Protein AF-A0A8X7MPB9-F1 (afdb_monomer)

Foldseek 3Di:
DDDPVVVVVVVVVVVVVVVPPDDDPDPPPVPDDDDPDPPPPVPCPDDPDPVLVVVLVVLVVQLVVLVVQLVVLVVVCVVLVDPDPVCLVVDDPVSNVVNVVSVVSNVVSVVSNVVSVVVNVVSVVVVVVVVVVVVVCVVVPVDD

Radius of gyration: 29.57 Å; Cα contacts (8 Å, |Δi|>4): 49; chains: 1; bounding box: 86×39×61 Å

Secondary structure (DSSP, 8-state):
---HHHHHHHHHHHHHHHTTS--------TTPPPPPPPPGGGG--PSP--HHHHHHHHHHHHHHHHHHHHHHHHHHHHHTT-S-GGGGGGS-HHHHHHHHHHHHHHHHHHHHHHHHHHHHHHHHHHHHHHHHHHHHHHHTT---

Solvent-accessible surface area (backbone atoms only — not comparable to full-atom values): 8630 Å² total; per-residue (Å²): 137,85,64,74,72,61,56,56,56,53,54,55,56,53,57,63,53,61,75,76,72,67,87,75,77,86,73,86,59,96,80,64,77,77,77,77,77,81,65,83,77,75,75,68,73,63,83,69,81,57,68,63,59,56,55,42,51,52,39,50,53,55,27,49,52,25,49,51,52,28,50,53,37,53,49,51,44,44,72,74,67,53,85,53,80,83,53,52,83,78,46,58,68,68,60,40,52,52,47,52,51,43,50,53,52,30,50,52,22,50,52,46,31,52,56,32,49,53,52,44,53,51,50,53,50,52,50,52,52,49,56,53,50,53,54,49,37,60,73,70,66,62,71,134

Mean predicted aligned error: 17.42 Å

Structure (mmCIF, N/CA/C/O backbone):
data_AF-A0A8X7MPB9-F1
#
_entry.id   AF-A0A8X7MPB9-F1
#
loop_
_atom_site.group_PDB
_atom_site.id
_atom_site.type_symbol
_atom_site.label_atom_id
_atom_site.label_alt_id
_atom_site.label_comp_id
_atom_site.label_asym_id
_atom_site.label_entity_id
_atom_site.label_seq_id
_atom_site.pdbx_PDB_ins_code
_atom_site.Cartn_x
_atom_site.Cartn_y
_atom_site.Cartn_z
_atom_site.occupancy
_atom_site.B_iso_or_equiv
_atom_site.auth_seq_id
_atom_site.auth_comp_id
_atom_site.auth_asym_id
_atom_site.auth_atom_id
_atom_site.pdbx_PDB_model_num
ATOM 1 N N . MET A 1 1 ? 37.382 -18.973 22.918 1.00 52.03 1 MET A N 1
ATOM 2 C CA . MET A 1 1 ? 37.771 -19.309 21.531 1.00 52.03 1 MET A CA 1
ATOM 3 C C . MET A 1 1 ? 38.094 -18.014 20.809 1.00 52.03 1 MET A C 1
ATOM 5 O O . MET A 1 1 ? 37.191 -17.233 20.545 1.00 52.03 1 MET A O 1
ATOM 9 N N . PHE A 1 2 ? 39.381 -17.738 20.601 1.00 54.75 2 PHE A N 1
ATOM 10 C CA . PHE A 1 2 ? 39.838 -16.589 19.821 1.00 54.75 2 PHE A CA 1
ATOM 11 C C . PHE A 1 2 ? 39.722 -16.942 18.338 1.00 54.75 2 PHE A C 1
ATOM 13 O O . PHE A 1 2 ? 40.155 -18.019 17.938 1.00 54.75 2 PHE A O 1
ATOM 20 N N . TYR A 1 3 ? 39.103 -16.066 17.546 1.00 51.75 3 TYR A N 1
ATOM 21 C CA . TYR A 1 3 ? 38.867 -16.261 16.116 1.00 51.75 3 TYR A CA 1
ATOM 22 C C . TYR A 1 3 ? 39.969 -15.550 15.311 1.00 51.75 3 TYR A C 1
ATOM 24 O O . TYR A 1 3 ? 39.811 -14.375 14.975 1.00 51.75 3 TYR A O 1
ATOM 32 N N . PRO A 1 4 ? 41.091 -16.219 14.973 1.00 57.94 4 PRO A N 1
ATOM 33 C CA . PRO A 1 4 ? 42.231 -15.578 14.307 1.00 57.94 4 PRO A CA 1
ATOM 34 C C . PRO A 1 4 ? 41.888 -15.043 12.908 1.00 57.94 4 PRO A C 1
ATOM 36 O O . PRO A 1 4 ? 42.532 -14.117 12.424 1.00 57.94 4 PRO A O 1
ATOM 39 N N . ARG A 1 5 ? 40.832 -15.575 12.275 1.00 55.94 5 ARG A N 1
ATOM 40 C CA . ARG A 1 5 ? 40.368 -15.136 10.951 1.00 55.94 5 ARG A CA 1
ATOM 41 C C . ARG A 1 5 ? 39.658 -13.780 10.965 1.00 55.94 5 ARG A C 1
ATOM 43 O O . ARG A 1 5 ? 39.671 -13.099 9.949 1.00 55.94 5 ARG A O 1
ATOM 50 N N . LEU A 1 6 ? 39.085 -13.374 12.102 1.00 55.03 6 LEU A N 1
ATOM 51 C CA . LEU A 1 6 ? 38.369 -12.099 12.227 1.00 55.03 6 LEU A CA 1
ATOM 52 C C . LEU A 1 6 ? 39.337 -10.915 12.393 1.00 55.03 6 LEU A C 1
ATOM 54 O O . LEU A 1 6 ? 39.070 -9.809 11.926 1.00 55.03 6 LEU A O 1
ATOM 58 N N . LEU A 1 7 ? 40.488 -11.166 13.028 1.00 56.00 7 LEU A N 1
ATOM 59 C CA . LEU A 1 7 ? 41.522 -10.156 13.238 1.00 56.00 7 LEU A CA 1
ATOM 60 C C . LEU A 1 7 ? 42.200 -9.770 11.916 1.00 56.00 7 LEU A C 1
ATOM 62 O O . LEU A 1 7 ? 42.393 -8.586 11.663 1.00 56.00 7 LEU A O 1
ATOM 66 N N . GLN A 1 8 ? 42.475 -10.750 11.044 1.00 58.16 8 GLN A N 1
ATOM 67 C CA . GLN A 1 8 ? 43.066 -10.502 9.724 1.00 58.16 8 GLN A CA 1
ATOM 68 C C . GLN A 1 8 ? 42.156 -9.650 8.832 1.00 58.16 8 GLN A C 1
ATOM 70 O O . GLN A 1 8 ? 42.630 -8.708 8.204 1.00 58.16 8 GLN A O 1
ATOM 75 N N . THR A 1 9 ? 40.846 -9.911 8.813 1.00 58.88 9 THR A N 1
ATOM 76 C CA . THR A 1 9 ? 39.905 -9.107 8.014 1.00 58.88 9 THR A CA 1
ATOM 77 C C . THR A 1 9 ? 39.797 -7.663 8.503 1.00 58.88 9 THR A C 1
ATOM 79 O O . THR A 1 9 ? 39.629 -6.754 7.692 1.00 58.88 9 THR A O 1
ATOM 82 N N . LEU A 1 10 ? 39.947 -7.432 9.812 1.00 56.22 10 LEU A N 1
ATOM 83 C CA . LEU A 1 10 ? 39.896 -6.087 10.385 1.00 56.22 10 LEU A CA 1
ATOM 84 C C . LEU A 1 10 ? 41.118 -5.249 9.976 1.00 56.22 10 LEU A C 1
ATOM 86 O O . LEU A 1 10 ? 40.982 -4.066 9.676 1.00 56.22 10 LEU A O 1
ATOM 90 N N . THR A 1 11 ? 42.309 -5.858 9.913 1.00 58.78 11 THR A N 1
ATOM 91 C CA . THR A 1 11 ? 43.542 -5.148 9.532 1.00 58.78 11 THR A CA 1
ATOM 92 C C . THR A 1 11 ? 43.508 -4.694 8.071 1.00 58.78 11 THR A C 1
ATOM 94 O O . THR A 1 11 ? 43.925 -3.576 7.769 1.00 58.78 11 THR A O 1
ATOM 97 N N . PHE A 1 12 ? 42.950 -5.512 7.170 1.00 57.47 12 PHE A N 1
ATOM 98 C CA . PHE A 1 12 ? 42.791 -5.139 5.759 1.00 57.47 12 PHE A CA 1
ATOM 99 C C . PHE A 1 12 ? 41.785 -3.998 5.552 1.00 57.47 12 PHE A C 1
ATOM 101 O O . PHE A 1 12 ? 42.033 -3.124 4.724 1.00 57.47 12 PHE A O 1
ATOM 108 N N . LEU A 1 13 ? 40.701 -3.948 6.336 1.00 56.88 13 LEU A N 1
ATOM 109 C CA . LEU A 1 13 ? 39.716 -2.860 6.261 1.00 56.88 13 LEU A CA 1
ATOM 110 C C . LEU A 1 13 ? 40.298 -1.503 6.693 1.00 56.88 13 LEU A C 1
ATOM 112 O O . LEU A 1 13 ? 39.988 -0.477 6.084 1.00 56.88 13 LEU A O 1
ATOM 116 N N . ILE A 1 14 ? 41.184 -1.493 7.693 1.00 56.91 14 ILE A N 1
ATOM 117 C CA . ILE A 1 14 ? 41.850 -0.266 8.160 1.00 56.91 14 ILE A CA 1
ATOM 118 C C . ILE A 1 14 ? 42.845 0.249 7.104 1.00 56.91 14 ILE A C 1
ATOM 120 O O . ILE A 1 14 ? 42.884 1.447 6.832 1.00 56.91 14 ILE A O 1
ATOM 124 N N . LEU A 1 15 ? 43.588 -0.643 6.438 1.00 54.03 15 LEU A N 1
ATOM 125 C CA . LEU A 1 15 ? 44.527 -0.272 5.368 1.00 54.03 15 LEU A CA 1
ATOM 126 C C . LEU A 1 15 ? 43.828 0.362 4.155 1.00 54.03 15 LEU A C 1
ATOM 128 O O . LEU A 1 15 ? 44.335 1.333 3.599 1.00 54.03 15 LEU A O 1
ATOM 132 N N . THR A 1 16 ? 42.644 -0.125 3.769 1.00 54.22 16 THR A N 1
ATOM 133 C CA . THR A 1 16 ? 41.875 0.474 2.662 1.00 54.22 16 THR A CA 1
ATOM 134 C C . THR A 1 16 ? 41.278 1.840 3.002 1.00 54.22 16 THR A C 1
ATOM 136 O O . THR A 1 16 ? 41.055 2.650 2.104 1.00 54.22 16 THR A O 1
ATOM 139 N N . ALA A 1 17 ? 41.037 2.121 4.286 1.00 51.41 17 ALA A N 1
ATOM 140 C CA . ALA A 1 17 ? 40.492 3.401 4.728 1.00 51.41 17 ALA A CA 1
ATOM 141 C C . ALA A 1 17 ? 41.560 4.509 4.772 1.00 51.41 17 ALA A C 1
ATOM 143 O O . ALA A 1 17 ? 41.269 5.638 4.381 1.00 51.41 17 ALA A O 1
ATOM 144 N N . LEU A 1 18 ? 42.805 4.192 5.161 1.00 48.41 18 LEU A N 1
ATOM 145 C CA . LEU A 1 18 ? 43.898 5.178 5.178 1.00 48.41 18 LEU A CA 1
ATOM 146 C C . LEU A 1 18 ? 44.357 5.611 3.776 1.00 48.41 18 LEU A C 1
ATOM 148 O O . LEU A 1 18 ? 44.889 6.707 3.626 1.00 48.41 18 LEU A O 1
ATOM 152 N N . ALA A 1 19 ? 44.130 4.794 2.744 1.00 52.94 19 ALA A N 1
ATOM 153 C CA . ALA A 1 19 ? 44.491 5.146 1.369 1.00 52.94 19 ALA A CA 1
ATOM 154 C C . ALA A 1 19 ? 43.639 6.290 0.778 1.00 52.94 19 ALA A C 1
ATOM 156 O O . ALA A 1 19 ? 44.035 6.883 -0.220 1.00 52.94 19 ALA A O 1
ATOM 157 N N . ASN A 1 20 ? 42.493 6.621 1.388 1.00 51.06 20 ASN A N 1
ATOM 158 C CA . ASN A 1 20 ? 41.554 7.622 0.868 1.00 51.06 20 ASN A CA 1
ATOM 159 C C . ASN A 1 20 ? 41.537 8.947 1.653 1.00 51.06 20 ASN A C 1
ATOM 161 O O . ASN A 1 20 ? 40.725 9.816 1.342 1.00 51.06 20 ASN A O 1
ATOM 165 N N . SER A 1 21 ? 42.392 9.130 2.665 1.00 47.31 21 SER A N 1
ATOM 166 C CA . SER A 1 21 ? 42.298 10.281 3.579 1.00 47.31 21 SER A CA 1
ATOM 167 C C . SER A 1 21 ? 43.603 11.056 3.769 1.00 47.31 21 SER A C 1
ATOM 169 O O . SER A 1 21 ? 43.908 11.485 4.881 1.00 47.31 21 SER A O 1
ATOM 171 N N . ALA A 1 22 ? 44.372 11.264 2.702 1.00 44.00 22 ALA A N 1
ATOM 172 C CA . ALA A 1 22 ? 45.426 12.274 2.699 1.00 44.00 22 ALA A CA 1
ATOM 173 C C . ALA A 1 22 ? 45.583 12.874 1.291 1.00 44.00 22 ALA A C 1
ATOM 175 O O . ALA A 1 22 ? 46.017 12.163 0.383 1.00 44.00 22 ALA A O 1
ATOM 176 N N . PRO A 1 23 ? 45.271 14.165 1.073 1.00 49.59 23 PRO A N 1
ATOM 177 C CA . PRO A 1 23 ? 45.882 14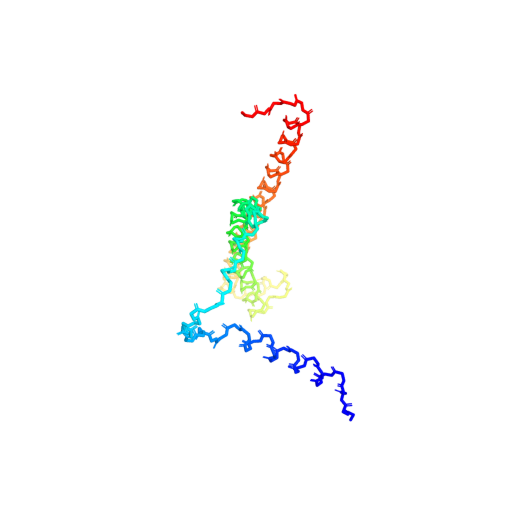.881 -0.031 1.00 49.59 23 PRO A CA 1
ATOM 178 C C . PRO A 1 23 ? 47.372 14.997 0.304 1.00 49.59 23 PRO A C 1
ATOM 180 O O . PRO A 1 23 ? 47.749 15.604 1.308 1.00 49.59 23 PRO A O 1
ATOM 183 N N . LEU A 1 24 ? 48.214 14.333 -0.485 1.00 45.75 24 LEU A N 1
ATOM 184 C CA . LEU A 1 24 ? 49.663 14.483 -0.395 1.00 45.75 24 LEU A CA 1
ATOM 185 C C . LEU A 1 24 ? 50.010 15.968 -0.600 1.00 45.75 24 LEU A C 1
ATOM 187 O O . LEU A 1 24 ? 49.501 16.564 -1.550 1.00 45.7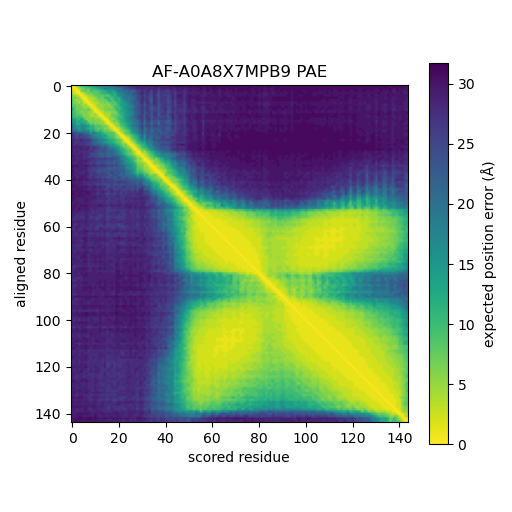5 24 LEU A O 1
ATOM 191 N N . PRO A 1 25 ? 50.845 16.586 0.255 1.00 48.00 25 PRO A N 1
ATOM 192 C CA . PRO A 1 25 ? 51.392 17.895 -0.056 1.00 48.00 25 PRO A CA 1
ATOM 193 C C . PRO A 1 25 ? 52.266 17.766 -1.303 1.00 48.00 25 PRO A C 1
ATOM 195 O O . PRO A 1 25 ? 53.052 16.822 -1.414 1.00 48.00 25 PRO A O 1
ATOM 198 N N . ASP A 1 26 ? 52.106 18.709 -2.229 1.00 50.50 26 ASP A N 1
ATOM 199 C CA . ASP A 1 26 ? 52.864 18.818 -3.471 1.00 50.50 26 ASP A CA 1
ATOM 200 C C . ASP A 1 26 ? 54.374 18.820 -3.192 1.00 50.50 26 ASP A C 1
ATOM 202 O O . ASP A 1 26 ? 55.002 19.860 -2.980 1.00 50.50 26 ASP A O 1
ATOM 206 N N . SER A 1 27 ? 54.995 17.642 -3.205 1.00 48.91 27 SER A N 1
ATOM 207 C CA . SER A 1 27 ? 56.439 17.539 -3.320 1.00 48.91 27 SER A CA 1
ATOM 208 C C . SER A 1 27 ? 56.780 17.726 -4.791 1.00 48.91 27 SER A C 1
ATOM 210 O O . SER A 1 27 ? 56.758 16.778 -5.580 1.00 48.91 27 SER A O 1
ATOM 212 N N . VAL A 1 28 ? 57.063 18.974 -5.157 1.00 51.06 28 VAL A N 1
ATOM 213 C CA . VAL A 1 28 ? 57.689 19.345 -6.427 1.00 51.06 28 VAL A CA 1
ATOM 214 C C . VAL A 1 28 ? 58.996 18.560 -6.547 1.00 51.06 28 VAL A C 1
ATOM 216 O O . VAL A 1 28 ? 60.020 18.914 -5.971 1.00 51.06 28 VAL A O 1
ATOM 219 N N . CYS A 1 29 ? 58.935 17.442 -7.262 1.00 55.00 29 CYS A N 1
ATOM 220 C CA . CYS A 1 29 ? 60.078 16.650 -7.677 1.00 55.00 29 CYS A CA 1
ATOM 221 C C . CYS A 1 29 ? 60.516 17.185 -9.049 1.00 55.00 29 CYS A C 1
ATOM 223 O O . CYS A 1 29 ? 59.831 16.922 -10.038 1.00 55.00 29 CYS A O 1
ATOM 225 N N . PRO A 1 30 ? 61.624 17.938 -9.154 1.00 58.81 30 PRO A N 1
A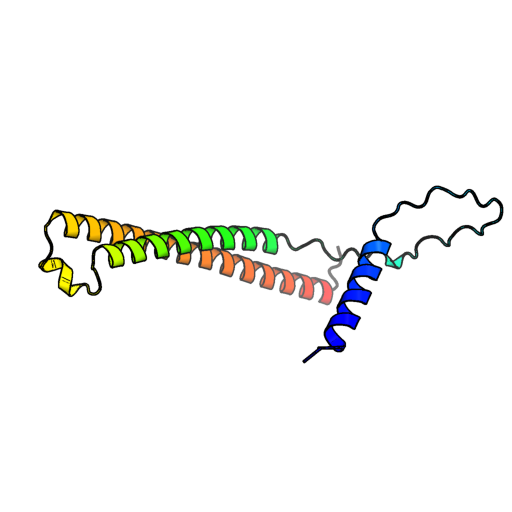TOM 226 C CA . PRO A 1 30 ? 62.017 18.586 -10.408 1.00 58.81 30 PRO A CA 1
ATOM 227 C C . PRO A 1 30 ? 62.454 17.609 -11.519 1.00 58.81 30 PRO A C 1
ATOM 229 O O . PRO A 1 30 ? 62.646 18.041 -12.651 1.00 58.81 30 PRO A O 1
ATOM 232 N N . SER A 1 31 ? 62.577 16.306 -11.227 1.00 61.06 31 SER A N 1
ATOM 233 C CA . SER A 1 31 ? 63.055 15.282 -12.175 1.00 61.06 31 SER A CA 1
ATOM 234 C C . SER A 1 31 ? 62.118 14.080 -12.328 1.00 61.06 31 SER A C 1
ATOM 236 O O . SER A 1 31 ? 62.521 13.053 -12.874 1.00 61.06 31 SER A O 1
ATOM 238 N N . CYS A 1 32 ? 60.887 14.159 -11.826 1.00 61.78 32 CYS A N 1
ATOM 239 C CA . CYS A 1 32 ? 59.958 13.043 -11.940 1.00 61.78 32 CYS A CA 1
ATOM 240 C C . CYS A 1 32 ? 59.375 12.983 -13.368 1.00 61.78 32 CYS A C 1
ATOM 242 O O . CYS A 1 32 ? 58.901 14.005 -13.872 1.00 61.78 32 CYS A O 1
ATOM 244 N N . PRO A 1 33 ? 59.406 11.819 -14.048 1.00 64.19 33 PRO A N 1
ATOM 245 C CA . PRO A 1 33 ? 58.770 11.676 -15.350 1.00 64.19 33 PRO A CA 1
ATOM 246 C C . PRO A 1 33 ? 57.270 11.932 -15.198 1.00 64.19 33 PRO A C 1
ATOM 248 O O . PRO A 1 33 ? 56.645 11.446 -14.254 1.00 64.19 33 PRO A O 1
ATOM 251 N N . SER A 1 34 ? 56.706 12.723 -16.114 1.00 60.50 34 SER A N 1
ATOM 252 C CA . SER A 1 34 ? 55.272 13.020 -16.125 1.00 60.50 34 SER A CA 1
ATOM 253 C C . SER A 1 34 ? 54.480 11.707 -16.075 1.00 60.50 34 SER A C 1
ATOM 255 O O . SER A 1 34 ? 54.784 10.805 -16.866 1.00 60.50 34 SER A O 1
ATOM 257 N N . PRO A 1 35 ? 53.499 11.557 -15.164 1.00 60.59 35 PRO A N 1
ATOM 258 C CA . PRO A 1 35 ? 52.651 10.378 -15.166 1.00 60.59 35 PRO A CA 1
ATOM 259 C C . PRO A 1 35 ? 51.974 10.259 -16.540 1.00 60.59 35 PRO A C 1
ATOM 261 O O . PRO A 1 35 ? 51.567 11.277 -17.111 1.00 60.59 35 PRO A O 1
ATOM 264 N N . PRO A 1 36 ? 51.886 9.043 -17.110 1.00 63.00 36 PRO A N 1
ATOM 265 C CA . PRO A 1 36 ? 51.265 8.851 -18.410 1.00 63.00 36 PRO A CA 1
ATOM 266 C C . PRO A 1 36 ? 49.824 9.376 -18.366 1.00 63.00 36 PRO A C 1
ATOM 268 O O . PRO A 1 36 ? 49.168 9.258 -17.325 1.00 63.00 36 PRO A O 1
ATOM 271 N N . PRO A 1 37 ? 49.318 9.958 -19.469 1.00 65.38 37 PRO A N 1
ATOM 272 C CA . PRO A 1 37 ? 47.950 10.449 -19.509 1.00 65.38 37 PRO A CA 1
ATOM 273 C C . PRO A 1 37 ? 46.994 9.319 -19.103 1.00 65.38 37 PRO A C 1
ATOM 275 O O . PRO A 1 37 ? 47.222 8.164 -19.490 1.00 65.38 37 PRO A O 1
ATOM 278 N N . PRO A 1 38 ? 45.945 9.615 -18.313 1.00 58.72 38 PRO A N 1
ATOM 279 C CA . PRO A 1 38 ? 44.988 8.602 -17.898 1.00 58.72 38 PRO A CA 1
ATOM 280 C C . PRO A 1 38 ? 44.454 7.893 -19.143 1.00 58.72 38 PRO A C 1
ATOM 282 O O . PRO A 1 38 ? 43.967 8.523 -20.083 1.00 58.72 38 PRO A O 1
ATOM 285 N N . SER A 1 39 ? 44.624 6.569 -19.175 1.00 52.84 39 SER A N 1
ATOM 286 C CA . SER A 1 39 ? 44.204 5.735 -20.299 1.00 52.84 39 SER A CA 1
ATOM 287 C C . SER A 1 39 ? 42.732 5.987 -20.622 1.00 52.84 39 SER A C 1
ATOM 289 O O . SER A 1 39 ? 41.884 5.984 -19.730 1.00 52.84 39 SER A O 1
ATOM 291 N N . ALA A 1 40 ? 42.418 6.116 -21.914 1.00 54.53 40 ALA A N 1
ATOM 292 C CA . ALA A 1 40 ? 41.081 6.372 -22.468 1.00 54.53 40 ALA A CA 1
ATOM 293 C C . ALA A 1 40 ? 39.997 5.327 -22.098 1.00 54.53 40 ALA A C 1
ATOM 295 O O . ALA A 1 40 ? 38.851 5.422 -22.532 1.00 54.53 40 ALA A O 1
ATOM 296 N N . LEU A 1 41 ? 40.331 4.332 -21.274 1.00 50.12 41 LEU A N 1
ATOM 297 C CA . LEU A 1 41 ? 39.415 3.326 -20.744 1.00 50.12 41 LEU A CA 1
ATOM 298 C C . LEU A 1 41 ? 38.465 3.862 -19.659 1.00 50.12 41 LEU A C 1
ATOM 300 O O . LEU A 1 41 ? 37.501 3.179 -19.324 1.00 50.12 41 LEU A O 1
ATOM 304 N N . GLN A 1 42 ? 38.671 5.079 -19.145 1.00 46.56 42 GLN A N 1
ATOM 305 C CA . GLN A 1 42 ? 37.795 5.675 -18.126 1.00 46.56 42 GLN A CA 1
ATOM 306 C C . GLN A 1 42 ? 36.530 6.351 -18.699 1.00 46.56 42 GLN A C 1
ATOM 308 O O . GLN A 1 42 ? 35.689 6.829 -17.944 1.00 46.56 42 GLN A O 1
ATOM 313 N N . ALA A 1 43 ? 36.346 6.346 -20.026 1.00 48.34 43 ALA A N 1
ATOM 314 C CA . ALA A 1 43 ? 35.212 6.982 -20.706 1.00 48.34 43 ALA A CA 1
ATOM 315 C C . ALA A 1 43 ? 34.014 6.048 -20.977 1.00 48.34 43 ALA A C 1
ATOM 317 O O . ALA A 1 43 ? 33.158 6.355 -21.803 1.00 48.34 43 ALA A O 1
ATOM 318 N N . ARG A 1 44 ? 33.914 4.908 -20.285 1.00 47.47 44 ARG A N 1
ATOM 319 C CA . ARG A 1 44 ? 32.664 4.133 -20.219 1.00 47.47 44 ARG A CA 1
ATOM 320 C C . ARG A 1 44 ? 32.045 4.292 -18.839 1.00 47.47 44 ARG A C 1
ATOM 322 O O . ARG A 1 44 ? 31.896 3.324 -18.100 1.00 47.47 44 ARG A O 1
ATOM 329 N N . ALA A 1 45 ? 31.665 5.521 -18.495 1.00 49.47 45 ALA A N 1
ATOM 330 C CA . ALA A 1 45 ? 30.542 5.684 -17.586 1.00 49.47 45 ALA A CA 1
ATOM 331 C C . ALA A 1 45 ? 29.363 4.985 -18.277 1.00 49.47 45 ALA A C 1
ATOM 333 O O . ALA A 1 45 ? 28.894 5.439 -19.321 1.00 49.47 45 ALA A O 1
ATOM 334 N N . GLY A 1 46 ? 28.999 3.800 -17.780 1.00 52.59 46 GLY A N 1
ATOM 335 C CA . GLY A 1 46 ? 27.854 3.049 -18.283 1.00 52.59 46 GLY A CA 1
ATOM 336 C C . GLY A 1 46 ? 26.606 3.937 -18.306 1.00 52.59 46 GLY A C 1
ATOM 337 O O . GLY A 1 46 ? 26.582 4.957 -17.607 1.00 52.59 46 GLY A O 1
ATOM 338 N N . PRO A 1 47 ? 25.590 3.586 -19.114 1.00 56.78 47 PRO A N 1
ATOM 339 C CA . PRO A 1 47 ? 24.386 4.396 -19.244 1.00 56.78 47 PRO A CA 1
ATOM 340 C C . PRO A 1 47 ? 23.887 4.763 -17.847 1.00 56.78 47 PRO A C 1
ATOM 342 O O . PRO A 1 47 ? 23.755 3.889 -16.987 1.00 56.78 47 PRO A O 1
ATOM 345 N N . GLY A 1 48 ? 23.723 6.071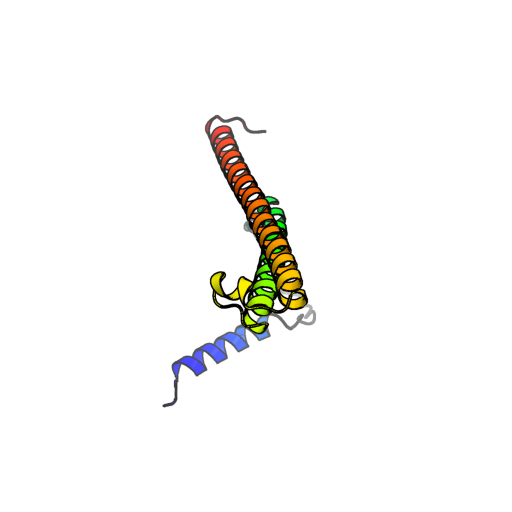 -17.612 1.00 55.56 48 GLY A N 1
ATOM 346 C CA . GLY A 1 48 ? 23.321 6.610 -16.318 1.00 55.56 48 GLY A CA 1
ATOM 347 C C . GLY A 1 48 ? 22.129 5.838 -15.764 1.00 55.56 48 GLY A C 1
ATOM 348 O O . GLY A 1 48 ? 21.299 5.360 -16.539 1.00 55.56 48 GLY A O 1
ATOM 349 N N . VAL A 1 49 ? 22.087 5.685 -14.436 1.00 54.28 49 VAL A N 1
ATOM 350 C CA . VAL A 1 49 ? 21.064 4.913 -13.713 1.00 54.28 49 VAL A CA 1
ATOM 351 C C . VAL A 1 49 ? 19.703 5.092 -14.398 1.00 54.28 49 VAL A C 1
ATOM 353 O O . VAL A 1 49 ? 19.232 6.231 -14.478 1.00 54.28 49 VAL A O 1
ATOM 356 N N . PRO A 1 50 ? 19.090 4.018 -14.937 1.00 61.41 50 PRO A N 1
ATOM 357 C CA . PRO A 1 50 ? 17.841 4.127 -15.672 1.00 61.41 50 PRO A CA 1
ATOM 358 C C . PRO A 1 50 ? 16.818 4.934 -14.872 1.00 61.41 50 PRO A C 1
ATOM 360 O O . PRO A 1 50 ? 16.540 4.610 -13.720 1.00 61.41 50 PRO A O 1
ATOM 363 N N . ARG A 1 51 ? 16.236 5.977 -15.479 1.00 60.72 51 ARG A N 1
ATOM 364 C CA . ARG A 1 51 ? 15.191 6.829 -14.870 1.00 60.72 51 ARG A CA 1
ATOM 365 C C . ARG A 1 51 ? 14.048 6.011 -14.248 1.00 60.72 51 ARG A C 1
ATOM 367 O O . ARG A 1 51 ? 13.472 6.401 -13.237 1.00 60.72 51 ARG A O 1
ATOM 374 N N . ILE A 1 52 ? 13.780 4.836 -14.813 1.00 63.31 52 ILE A N 1
ATOM 375 C CA . ILE A 1 52 ? 12.781 3.877 -14.337 1.00 63.31 52 ILE A CA 1
ATOM 376 C C . ILE A 1 52 ? 13.103 3.356 -12.926 1.00 63.31 52 ILE A C 1
ATOM 378 O O . ILE A 1 52 ? 12.182 3.156 -12.140 1.00 63.31 52 ILE A O 1
ATOM 382 N N . LEU A 1 53 ? 14.380 3.226 -12.545 1.00 68.81 53 LEU A N 1
ATOM 383 C CA . LEU A 1 53 ? 14.768 2.849 -11.181 1.00 68.81 53 LEU A CA 1
ATOM 384 C C . LEU A 1 53 ? 14.432 3.946 -10.160 1.00 68.81 53 LEU A C 1
ATOM 386 O O . LEU A 1 53 ? 14.061 3.624 -9.033 1.00 68.81 53 LEU A O 1
ATOM 390 N N . GLN A 1 54 ? 14.506 5.227 -10.542 1.00 77.62 54 GLN A N 1
ATOM 391 C CA . GLN A 1 54 ? 14.094 6.334 -9.668 1.00 77.62 54 GLN A CA 1
ATOM 392 C C . GLN A 1 54 ? 12.573 6.392 -9.498 1.00 77.62 54 GLN A C 1
ATOM 394 O O . GLN A 1 54 ? 12.087 6.495 -8.373 1.00 77.62 54 GLN A O 1
ATOM 399 N N . GLU A 1 55 ? 11.811 6.280 -10.589 1.00 84.06 55 GLU A N 1
ATOM 400 C CA . GLU A 1 55 ? 10.343 6.282 -10.523 1.00 84.06 55 GLU A CA 1
ATOM 401 C C . GLU A 1 55 ? 9.818 5.050 -9.765 1.00 84.06 55 GLU A C 1
ATOM 403 O O . GLU A 1 55 ? 8.939 5.175 -8.911 1.00 84.06 55 GLU A O 1
ATOM 408 N N . ALA A 1 56 ? 10.410 3.870 -9.980 1.00 81.12 56 ALA A N 1
ATOM 409 C CA . ALA A 1 56 ? 10.087 2.669 -9.213 1.00 81.12 56 ALA A CA 1
ATOM 410 C C . ALA A 1 56 ? 10.428 2.816 -7.719 1.00 81.12 56 ALA A C 1
ATOM 412 O O . ALA A 1 56 ? 9.649 2.381 -6.870 1.00 81.12 56 ALA A O 1
ATOM 413 N N . ALA A 1 57 ? 11.551 3.458 -7.372 1.00 86.19 57 ALA A N 1
ATOM 414 C CA . ALA A 1 57 ? 11.905 3.733 -5.979 1.00 86.19 57 ALA A CA 1
ATOM 415 C C . ALA A 1 57 ? 10.894 4.672 -5.296 1.00 86.19 57 ALA A C 1
ATOM 417 O O . ALA A 1 57 ? 10.515 4.430 -4.149 1.00 86.19 57 ALA A O 1
ATOM 418 N N . MET A 1 58 ? 10.401 5.690 -6.008 1.00 92.38 58 MET A N 1
ATOM 419 C CA . MET A 1 58 ? 9.328 6.557 -5.516 1.00 92.38 58 MET A CA 1
ATOM 420 C C . MET A 1 58 ? 8.052 5.751 -5.239 1.00 92.38 58 MET A C 1
ATOM 422 O O . MET A 1 58 ? 7.508 5.825 -4.140 1.00 92.38 58 MET A O 1
ATOM 426 N N . TRP A 1 59 ? 7.589 4.933 -6.189 1.00 92.56 59 TRP A N 1
ATOM 427 C CA . TRP A 1 59 ? 6.385 4.117 -5.989 1.00 92.56 59 TRP A CA 1
ATOM 428 C C . TRP A 1 59 ? 6.539 3.085 -4.873 1.00 92.56 59 TRP A C 1
ATOM 430 O O . TRP A 1 59 ? 5.591 2.858 -4.123 1.00 92.56 59 TRP A O 1
ATOM 440 N N . LYS A 1 60 ? 7.739 2.522 -4.697 1.00 88.75 60 LYS A N 1
ATOM 441 C CA . LYS A 1 60 ? 8.065 1.666 -3.551 1.00 88.75 60 LYS A CA 1
ATOM 442 C C . LYS A 1 60 ? 7.888 2.410 -2.226 1.00 88.75 60 LYS A C 1
ATOM 444 O O . LYS A 1 60 ? 7.337 1.841 -1.286 1.00 88.75 60 LYS A O 1
ATOM 449 N N . GLN A 1 61 ? 8.315 3.671 -2.146 1.00 93.88 61 GLN A N 1
ATOM 450 C CA . GLN A 1 61 ? 8.103 4.492 -0.953 1.00 93.88 61 GLN A CA 1
ATOM 451 C C . GLN A 1 61 ? 6.608 4.723 -0.692 1.00 93.88 61 GLN A C 1
ATOM 453 O O . GLN A 1 61 ? 6.156 4.573 0.441 1.00 93.88 61 GLN A O 1
ATOM 458 N N . VAL A 1 62 ? 5.823 5.034 -1.729 1.00 95.94 62 VAL A N 1
ATOM 459 C CA . VAL A 1 62 ? 4.369 5.225 -1.586 1.00 95.94 62 VAL A CA 1
ATOM 460 C C . VAL A 1 62 ? 3.687 3.934 -1.121 1.00 95.94 62 VAL A C 1
ATOM 462 O O . VAL A 1 62 ? 2.882 3.974 -0.192 1.00 95.94 62 VAL A O 1
ATOM 465 N N . TYR A 1 63 ? 4.049 2.784 -1.699 1.00 95.56 63 TYR A N 1
ATOM 466 C CA . TYR A 1 63 ? 3.572 1.476 -1.245 1.00 95.56 63 TYR A CA 1
ATOM 467 C C . TYR A 1 63 ? 3.903 1.252 0.235 1.00 95.56 63 TYR A C 1
ATOM 469 O O . TYR A 1 63 ? 3.033 0.866 1.012 1.00 95.56 63 TYR A O 1
ATOM 477 N N . SER A 1 64 ? 5.145 1.541 0.644 1.00 95.88 64 SER A N 1
ATOM 478 C CA . SER A 1 64 ? 5.573 1.394 2.037 1.00 95.88 64 SER A CA 1
ATOM 479 C C . SER A 1 64 ? 4.733 2.242 2.989 1.00 95.88 64 SER A C 1
ATOM 481 O O . SER A 1 64 ? 4.412 1.775 4.076 1.00 95.88 64 SER A O 1
ATOM 483 N N . ASN A 1 65 ? 4.354 3.458 2.596 1.00 97.50 65 ASN A N 1
ATOM 484 C CA . ASN A 1 65 ? 3.520 4.320 3.430 1.00 97.50 65 ASN A CA 1
ATOM 485 C C . ASN A 1 65 ? 2.120 3.716 3.631 1.00 97.50 65 ASN A C 1
ATOM 487 O O . ASN A 1 65 ? 1.628 3.680 4.758 1.00 97.50 65 ASN A O 1
ATOM 491 N N . TYR A 1 66 ? 1.497 3.197 2.565 1.00 97.75 66 TYR A N 1
ATOM 492 C CA . TYR A 1 66 ? 0.207 2.506 2.672 1.00 97.75 66 TYR A CA 1
ATOM 493 C C . TYR A 1 66 ? 0.299 1.224 3.500 1.00 97.75 66 TYR A C 1
ATOM 495 O O . TYR A 1 66 ? -0.596 0.947 4.293 1.00 97.75 66 TYR A O 1
ATOM 503 N N . TYR A 1 67 ? 1.386 0.468 3.354 1.00 96.94 67 TYR A N 1
ATOM 504 C CA . TYR A 1 67 ? 1.629 -0.734 4.144 1.00 96.94 67 TYR A CA 1
ATOM 505 C C . TYR A 1 67 ? 1.769 -0.428 5.639 1.00 96.94 67 TYR A C 1
ATOM 507 O O . TYR A 1 67 ? 1.143 -1.097 6.460 1.00 96.94 67 TYR A O 1
ATOM 515 N N . THR A 1 68 ? 2.529 0.609 6.001 1.00 98.00 68 THR A N 1
ATOM 516 C CA . THR A 1 68 ? 2.643 1.057 7.395 1.00 98.00 68 THR A CA 1
ATOM 517 C C . THR A 1 68 ? 1.284 1.488 7.944 1.00 98.00 68 THR A C 1
ATOM 519 O O . THR A 1 68 ? 0.879 1.005 8.995 1.00 98.00 68 THR A O 1
ATOM 522 N N . ALA A 1 69 ? 0.532 2.307 7.200 1.00 97.38 69 ALA A N 1
ATOM 523 C CA . ALA A 1 69 ? -0.806 2.728 7.615 1.00 97.38 69 ALA A CA 1
ATOM 524 C C . ALA A 1 69 ? -1.751 1.531 7.817 1.00 97.38 69 ALA A C 1
ATOM 526 O O . ALA A 1 69 ? -2.480 1.469 8.803 1.00 97.38 69 ALA A O 1
ATOM 527 N N . TRP A 1 70 ? -1.709 0.550 6.912 1.00 97.44 70 TRP A N 1
ATOM 528 C CA . TRP A 1 70 ? -2.484 -0.681 7.035 1.00 97.44 70 TRP A CA 1
ATOM 529 C C . TRP A 1 70 ? -2.120 -1.460 8.305 1.00 97.44 70 TRP A C 1
ATOM 531 O O . TRP A 1 70 ? -3.010 -1.878 9.044 1.00 97.44 70 TRP A O 1
ATOM 541 N N . LEU A 1 71 ? -0.823 -1.621 8.595 1.00 96.88 71 LEU A N 1
ATOM 542 C CA . LEU A 1 71 ? -0.359 -2.293 9.810 1.00 96.88 71 LEU A CA 1
ATOM 543 C C . LEU A 1 71 ? -0.837 -1.583 11.075 1.00 96.88 71 LEU A C 1
ATOM 545 O O . LEU A 1 71 ? -1.316 -2.248 11.993 1.00 96.88 71 LEU A O 1
ATOM 549 N N . ASP A 1 72 ? -0.730 -0.258 11.117 1.00 96.50 72 ASP A N 1
ATOM 550 C CA . ASP A 1 72 ? -1.144 0.540 12.269 1.00 96.50 72 ASP A CA 1
ATOM 551 C C . ASP A 1 72 ? -2.649 0.399 12.525 1.00 96.50 72 ASP A C 1
ATOM 553 O O . ASP A 1 72 ? -3.067 0.142 13.655 1.00 96.50 72 ASP A O 1
ATOM 557 N N . LEU A 1 73 ? -3.467 0.455 11.469 1.00 94.81 73 LEU A N 1
ATOM 558 C CA . LEU A 1 73 ? -4.920 0.285 11.559 1.00 94.81 73 LEU A CA 1
ATOM 559 C C . LEU A 1 73 ? -5.317 -1.130 12.004 1.00 94.81 73 LEU A C 1
ATOM 561 O O . LEU A 1 73 ? -6.210 -1.292 12.837 1.00 94.81 73 LEU A O 1
ATOM 565 N N . VAL A 1 74 ? -4.640 -2.162 11.497 1.00 91.56 74 VAL A N 1
ATOM 566 C CA . VAL A 1 74 ? -4.866 -3.555 11.916 1.00 91.56 74 VAL A CA 1
ATOM 567 C C . VAL A 1 74 ? -4.433 -3.774 13.366 1.00 91.56 74 VAL A C 1
ATOM 569 O O . VAL A 1 74 ? -5.095 -4.496 14.114 1.00 91.56 74 VAL A O 1
ATOM 572 N N . ASN A 1 75 ? -3.332 -3.159 13.792 1.00 92.44 75 ASN A N 1
ATOM 573 C CA . ASN A 1 75 ? -2.877 -3.236 15.176 1.00 92.44 75 ASN A CA 1
ATOM 574 C C . ASN A 1 75 ? -3.837 -2.515 16.124 1.00 92.44 75 ASN A C 1
ATOM 576 O O . ASN A 1 75 ? -4.107 -3.030 17.208 1.00 92.44 75 ASN A O 1
ATOM 580 N N . GLU A 1 76 ? -4.412 -1.392 15.701 1.00 90.62 76 GLU A N 1
ATOM 581 C CA . GLU A 1 76 ? -5.434 -0.690 16.471 1.00 90.62 76 GLU A CA 1
ATOM 582 C C . GLU A 1 76 ? -6.704 -1.539 16.626 1.00 90.62 76 GLU A C 1
ATOM 584 O O . GLU A 1 76 ? -7.215 -1.679 17.737 1.00 90.62 76 GLU A O 1
ATOM 589 N N . GLN A 1 77 ? -7.157 -2.217 15.565 1.00 88.19 77 GLN A N 1
ATOM 590 C CA . GLN A 1 77 ? -8.266 -3.178 15.665 1.00 88.19 77 GLN A CA 1
ATOM 591 C C . GLN A 1 77 ? -7.962 -4.286 16.688 1.00 88.19 77 GLN A C 1
ATOM 593 O O . GLN A 1 77 ? -8.787 -4.588 17.551 1.00 88.19 77 GLN A O 1
ATOM 598 N N . LYS A 1 78 ? -6.751 -4.857 16.656 1.00 86.31 78 LYS A N 1
ATOM 599 C CA . LYS A 1 78 ? -6.329 -5.872 17.637 1.00 86.31 78 LYS A CA 1
ATOM 600 C C . LYS A 1 78 ? -6.291 -5.321 19.063 1.00 86.31 78 LYS A C 1
ATOM 602 O O . LYS A 1 78 ? -6.675 -6.034 19.990 1.00 86.31 78 LYS A O 1
ATOM 607 N N . ARG A 1 79 ? -5.835 -4.075 19.250 1.00 85.81 79 ARG A N 1
ATOM 608 C CA . ARG A 1 79 ? -5.769 -3.399 20.558 1.00 85.81 79 ARG A CA 1
ATOM 609 C C . ARG A 1 79 ? -7.154 -3.212 21.167 1.00 85.81 79 ARG A C 1
ATOM 611 O O . ARG A 1 79 ? -7.308 -3.378 22.372 1.00 85.81 79 ARG A O 1
ATOM 618 N N . LEU A 1 80 ? -8.153 -2.937 20.334 1.00 82.00 80 LEU A N 1
ATOM 619 C CA . LEU A 1 80 ? -9.557 -2.855 20.738 1.00 82.00 80 LEU A CA 1
ATOM 620 C C . LEU A 1 80 ? -10.186 -4.234 21.035 1.00 82.00 80 LEU A C 1
ATOM 622 O O . LEU A 1 80 ? -11.367 -4.324 21.348 1.00 82.00 80 LEU A O 1
ATOM 626 N N . GLY A 1 81 ? -9.402 -5.318 20.983 1.00 77.88 81 GLY A N 1
ATOM 627 C CA . GLY A 1 81 ? -9.846 -6.664 21.343 1.00 77.88 81 GLY A CA 1
ATOM 628 C C . GLY A 1 81 ? -10.460 -7.451 20.187 1.00 77.88 81 GLY A C 1
ATOM 629 O O . GLY A 1 81 ? -10.913 -8.577 20.400 1.00 77.88 81 GLY A O 1
ATOM 630 N N . PHE A 1 82 ? -10.429 -6.916 18.964 1.00 74.56 82 PHE A N 1
ATOM 631 C CA . PHE A 1 82 ? -11.007 -7.568 17.793 1.00 74.56 82 PHE A CA 1
ATOM 632 C C . PHE A 1 82 ? -10.091 -8.649 17.251 1.00 74.56 82 PHE A C 1
ATOM 634 O O . PHE A 1 82 ? -9.085 -8.381 16.592 1.00 74.56 82 PHE A O 1
ATOM 641 N N . ARG A 1 83 ? -10.458 -9.901 17.525 1.00 73.31 83 ARG A N 1
ATOM 642 C CA . ARG A 1 83 ? -9.813 -11.076 16.927 1.00 73.31 83 ARG A CA 1
ATOM 643 C C . ARG A 1 83 ? -10.674 -11.711 15.845 1.00 73.31 83 ARG A C 1
ATOM 645 O O . ARG A 1 83 ? -10.128 -12.366 14.964 1.00 73.31 83 ARG A O 1
ATOM 652 N N . HIS A 1 84 ? -11.994 -11.527 15.913 1.00 74.75 84 HIS A N 1
ATOM 653 C CA . HIS A 1 84 ? -12.939 -12.115 14.971 1.00 74.75 84 HIS A CA 1
ATOM 654 C C . HIS A 1 84 ? -14.147 -11.208 14.710 1.00 74.75 84 HIS A C 1
ATOM 656 O O . HIS A 1 84 ? -14.679 -10.591 15.630 1.00 74.75 84 HIS A O 1
ATOM 662 N N . VAL A 1 85 ? -14.636 -11.200 13.465 1.00 71.69 85 VAL A N 1
ATOM 663 C CA . VAL A 1 85 ? -15.807 -10.404 13.038 1.00 71.69 85 VAL A CA 1
ATOM 664 C C . VAL A 1 85 ? -17.077 -10.746 13.827 1.00 71.69 85 VAL A C 1
ATOM 666 O O . VAL A 1 85 ? -17.918 -9.885 14.052 1.00 71.69 85 VAL A O 1
ATOM 669 N N . SER A 1 86 ? -17.197 -11.982 14.316 1.00 78.12 86 SER A N 1
ATOM 670 C CA . SER A 1 86 ? -18.336 -12.425 15.129 1.00 78.12 86 SER A CA 1
ATOM 671 C C . SER A 1 86 ? -18.446 -11.701 16.474 1.00 78.12 86 SER A C 1
ATOM 673 O O . SER A 1 86 ? -19.472 -11.797 17.134 1.00 78.12 86 SER A O 1
ATOM 675 N N . GLN A 1 87 ? -17.399 -10.986 16.897 1.00 76.88 87 GLN A N 1
ATOM 676 C CA . GLN A 1 87 ? -17.391 -10.213 18.137 1.00 76.88 87 GLN A CA 1
ATOM 677 C C . GLN A 1 87 ? -18.013 -8.817 17.965 1.00 76.88 87 GLN A C 1
ATOM 679 O O . GLN A 1 87 ? -18.234 -8.147 18.971 1.00 76.88 87 GLN A O 1
ATOM 684 N N . LEU A 1 88 ? -18.327 -8.373 16.734 1.00 74.06 88 LEU A N 1
ATOM 685 C CA . LEU A 1 88 ? -18.912 -7.042 16.502 1.00 74.06 88 LEU A CA 1
ATOM 686 C C . LEU A 1 88 ? -20.247 -6.851 17.216 1.00 74.06 88 LEU A C 1
ATOM 688 O O . LEU A 1 88 ? -20.513 -5.773 17.746 1.00 74.06 88 LEU A O 1
ATOM 692 N N . ASP A 1 89 ? -21.090 -7.884 17.220 1.00 77.50 89 ASP A N 1
ATOM 693 C CA . ASP A 1 89 ? -22.448 -7.758 17.743 1.00 77.50 89 ASP A CA 1
ATOM 694 C C . ASP A 1 89 ? -22.500 -7.643 19.265 1.00 77.50 89 ASP A C 1
ATOM 696 O O . ASP A 1 89 ? -23.437 -7.059 19.805 1.00 77.50 89 ASP A O 1
ATOM 700 N N . SER A 1 90 ? -21.458 -8.125 19.944 1.00 79.12 90 SER A N 1
ATOM 701 C CA . SER A 1 90 ? -21.304 -8.030 21.396 1.00 79.12 90 SER A CA 1
ATOM 702 C C . SER A 1 90 ? -20.743 -6.691 21.887 1.00 79.12 90 SER A C 1
ATOM 704 O O . SER A 1 90 ? -20.605 -6.506 23.095 1.00 79.12 90 SER A O 1
ATOM 706 N N . LEU A 1 91 ? -20.400 -5.763 20.988 1.00 74.25 91 LEU A N 1
ATOM 707 C CA . LEU A 1 91 ? -19.777 -4.496 21.367 1.00 74.25 91 LEU A CA 1
ATOM 708 C C . LEU A 1 91 ? -20.775 -3.401 21.734 1.00 74.25 91 LEU A C 1
ATOM 710 O O . LEU A 1 91 ? -21.846 -3.318 21.117 1.00 74.25 91 LEU A O 1
ATOM 714 N N . PRO A 1 92 ? -20.359 -2.471 22.616 1.00 83.81 92 PRO A N 1
ATOM 715 C CA . PRO A 1 92 ? -20.966 -1.151 22.703 1.00 83.81 92 PRO A CA 1
ATOM 716 C C . PRO A 1 92 ? -21.009 -0.468 21.329 1.00 83.81 92 PRO A C 1
ATOM 718 O O . PRO A 1 92 ? -20.084 -0.596 20.525 1.00 83.81 92 PRO A O 1
ATOM 721 N N . THR A 1 93 ? -22.067 0.300 21.067 1.00 85.31 93 THR A N 1
ATOM 722 C CA . THR A 1 93 ? -22.285 0.976 19.775 1.00 85.31 93 THR A CA 1
ATOM 723 C C . THR A 1 93 ? -21.088 1.829 19.346 1.00 85.31 93 THR A C 1
ATOM 725 O O . THR A 1 93 ? -20.673 1.750 18.194 1.00 85.31 93 THR A O 1
ATOM 728 N N . ALA A 1 94 ? -20.473 2.559 20.282 1.00 85.12 94 ALA A N 1
ATOM 729 C CA . ALA A 1 94 ? -19.308 3.403 20.008 1.00 85.12 94 ALA A CA 1
ATOM 730 C C . ALA A 1 94 ? -18.089 2.605 19.503 1.00 85.12 94 ALA A C 1
ATOM 732 O O . ALA A 1 94 ? -17.427 3.013 18.550 1.00 85.12 94 ALA A O 1
ATOM 733 N N . ASP A 1 95 ? -17.818 1.436 20.089 1.00 83.69 95 ASP A N 1
ATOM 734 C CA . ASP A 1 95 ? -16.696 0.586 19.672 1.00 83.69 95 ASP A CA 1
ATOM 735 C C . ASP A 1 95 ? -16.965 -0.068 18.313 1.00 83.69 95 ASP A C 1
ATOM 737 O O . ASP A 1 95 ? -16.049 -0.257 17.510 1.00 83.69 95 ASP A O 1
ATOM 741 N N . ARG A 1 96 ? -18.235 -0.374 18.021 1.00 84.62 96 ARG A N 1
ATOM 742 C CA . ARG A 1 96 ? -18.664 -0.903 16.722 1.00 84.62 96 ARG A CA 1
ATOM 743 C C . ARG A 1 96 ? -18.484 0.125 15.606 1.00 84.62 96 ARG A C 1
ATOM 745 O O . ARG A 1 96 ? -17.943 -0.217 14.557 1.00 84.62 96 ARG A O 1
ATOM 752 N N . GLU A 1 97 ? -18.911 1.364 15.832 1.00 88.31 97 GLU A N 1
ATOM 753 C CA . GLU A 1 97 ? -18.724 2.470 14.885 1.00 88.31 97 GLU A CA 1
ATOM 754 C C . GLU A 1 97 ? -17.236 2.720 14.634 1.00 88.31 97 GLU A C 1
ATOM 756 O O . GLU A 1 97 ? -16.794 2.775 13.484 1.00 88.31 97 GLU A O 1
ATOM 761 N N . ARG A 1 98 ? -16.434 2.759 15.705 1.00 88.38 98 ARG A N 1
ATOM 762 C CA . ARG A 1 98 ? -14.983 2.919 15.592 1.00 88.38 98 ARG A CA 1
ATOM 763 C C . ARG A 1 98 ? -14.335 1.774 14.816 1.00 88.38 98 ARG A C 1
ATOM 765 O O . ARG A 1 98 ? -13.442 2.008 14.004 1.00 88.38 98 ARG A O 1
ATOM 772 N N . PHE A 1 99 ? -14.777 0.537 15.030 1.00 87.50 99 PHE A N 1
ATOM 773 C CA . PHE A 1 99 ? -14.288 -0.609 14.268 1.00 87.50 99 PHE A CA 1
ATOM 774 C C . PHE A 1 99 ? -14.630 -0.497 12.777 1.00 87.50 99 PHE A C 1
ATOM 776 O O . PHE A 1 99 ? -13.770 -0.745 11.933 1.00 87.50 99 PHE A O 1
ATOM 783 N N . GLN A 1 100 ? -15.861 -0.108 12.437 1.00 87.56 100 GLN A N 1
ATOM 784 C CA . GLN A 1 100 ? -16.277 0.085 11.044 1.00 87.56 100 GLN A CA 1
ATOM 785 C C . GLN A 1 100 ? -15.451 1.175 10.351 1.00 87.56 100 GLN A C 1
ATOM 787 O O . GLN A 1 100 ? -15.040 1.000 9.202 1.00 87.56 100 GLN A O 1
ATOM 792 N N . GLU A 1 101 ? -15.147 2.262 11.059 1.00 92.50 101 GLU A N 1
ATOM 793 C CA . GLU A 1 101 ? -14.247 3.309 10.577 1.00 92.50 101 GLU A CA 1
ATOM 794 C C . GLU A 1 101 ? -12.843 2.750 10.291 1.00 92.50 101 GLU A C 1
ATOM 796 O O . GLU A 1 101 ? -12.318 2.918 9.187 1.00 92.50 101 GLU A O 1
ATOM 801 N N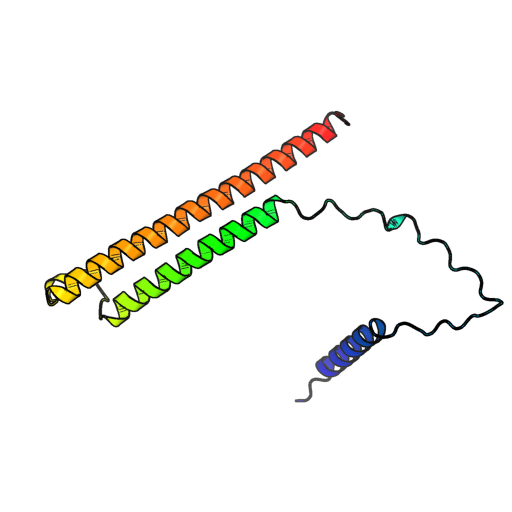 . LEU A 1 102 ? -12.253 2.021 11.246 1.00 92.38 102 LEU A N 1
ATOM 802 C CA . LEU A 1 102 ? -10.937 1.395 11.080 1.00 92.38 102 LEU A CA 1
ATOM 803 C C . LEU A 1 102 ? -10.913 0.396 9.922 1.00 92.38 102 LEU A C 1
ATOM 805 O O . LEU A 1 102 ? -9.927 0.343 9.186 1.00 92.38 102 LEU A O 1
ATOM 809 N N . LEU A 1 103 ? -11.984 -0.376 9.733 1.00 90.75 103 LEU A N 1
ATOM 810 C CA . LEU A 1 103 ? -12.112 -1.318 8.626 1.00 90.75 103 LEU A CA 1
ATOM 811 C C . LEU A 1 103 ? -12.126 -0.589 7.277 1.00 90.75 103 LEU A C 1
ATOM 813 O O . LEU A 1 103 ? -11.376 -0.964 6.378 1.00 90.75 103 LEU A O 1
ATOM 817 N N . SER A 1 104 ? -12.909 0.487 7.160 1.00 94.06 104 SER A N 1
ATOM 818 C CA . SER A 1 104 ? -12.936 1.347 5.969 1.00 94.06 104 SER A CA 1
ATOM 819 C C . SER A 1 104 ? -11.551 1.922 5.656 1.00 94.06 104 SER A C 1
ATOM 821 O O . SER A 1 104 ? -11.080 1.834 4.523 1.00 94.06 104 SER A O 1
ATOM 823 N N . LEU A 1 105 ? -10.855 2.461 6.660 1.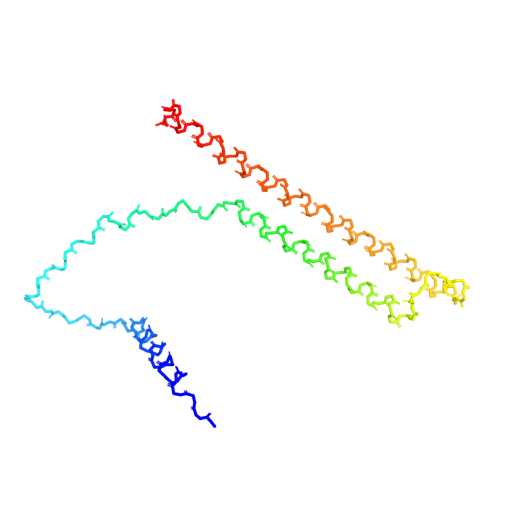00 96.19 105 LEU A N 1
ATOM 824 C CA . LEU A 1 105 ? -9.505 3.006 6.485 1.00 96.19 105 LEU A CA 1
ATOM 825 C C . LEU A 1 105 ? -8.496 1.922 6.077 1.00 96.19 105 LEU A C 1
ATOM 827 O O . LEU A 1 105 ? -7.613 2.164 5.254 1.00 96.19 105 LEU A O 1
ATOM 831 N N . THR A 1 106 ? -8.642 0.716 6.627 1.00 94.88 106 THR A N 1
ATOM 832 C CA . THR A 1 106 ? -7.782 -0.430 6.302 1.00 94.88 106 THR A CA 1
ATOM 833 C C . THR A 1 106 ? -7.976 -0.853 4.850 1.00 94.88 106 THR A C 1
ATOM 835 O O . THR A 1 106 ? -6.993 -1.085 4.145 1.00 94.88 106 THR A O 1
ATOM 838 N N . ASP A 1 107 ? -9.224 -0.902 4.379 1.00 95.94 107 ASP A N 1
ATOM 839 C CA . ASP A 1 107 ? -9.535 -1.202 2.981 1.00 95.94 107 ASP A CA 1
ATOM 840 C C . ASP A 1 107 ? -8.974 -0.126 2.040 1.00 95.94 107 ASP A C 1
ATOM 842 O O . ASP A 1 107 ? -8.319 -0.441 1.048 1.00 95.94 107 ASP A O 1
ATOM 846 N N . GLN A 1 108 ? -9.103 1.154 2.397 1.00 97.62 108 GLN A N 1
ATOM 847 C CA . GLN A 1 108 ? -8.501 2.250 1.631 1.00 97.62 108 GLN A CA 1
ATOM 848 C C . GLN A 1 108 ? -6.973 2.127 1.534 1.00 97.62 108 GLN A C 1
ATOM 850 O O . GLN A 1 108 ? -6.406 2.312 0.453 1.00 97.62 108 GLN A O 1
ATOM 855 N N . ALA A 1 109 ? -6.296 1.780 2.632 1.00 97.38 109 ALA A N 1
ATOM 856 C CA . ALA A 1 109 ? -4.854 1.549 2.626 1.00 97.38 109 ALA A CA 1
ATOM 857 C C . ALA A 1 109 ? -4.475 0.347 1.741 1.00 97.38 109 ALA A C 1
ATOM 859 O O . ALA A 1 109 ? -3.531 0.433 0.953 1.00 97.38 109 ALA A O 1
ATOM 860 N N . ALA A 1 110 ? -5.249 -0.742 1.796 1.00 97.06 110 ALA A N 1
ATOM 861 C CA . ALA A 1 110 ? -5.056 -1.911 0.939 1.00 97.06 110 ALA A CA 1
ATOM 862 C C . ALA A 1 110 ? -5.249 -1.587 -0.550 1.00 97.06 110 ALA A C 1
ATOM 864 O O . ALA A 1 110 ? -4.430 -1.973 -1.387 1.00 97.06 110 ALA A O 1
ATOM 865 N N . GLN A 1 111 ? -6.270 -0.799 -0.890 1.00 98.00 111 GLN A N 1
ATOM 866 C CA . GLN A 1 111 ? -6.459 -0.295 -2.248 1.00 98.00 111 GLN A CA 1
ATOM 867 C C . GLN A 1 111 ? -5.288 0.596 -2.693 1.00 98.00 111 GLN A C 1
ATOM 869 O O . GLN A 1 111 ? -4.863 0.519 -3.846 1.00 98.00 111 GLN A O 1
ATOM 874 N N . GLY A 1 112 ? -4.736 1.418 -1.795 1.00 97.38 112 GLY A N 1
ATOM 875 C CA . GLY A 1 112 ? -3.532 2.214 -2.050 1.00 97.38 112 GLY A CA 1
ATOM 876 C C . GLY A 1 112 ? -2.309 1.351 -2.375 1.00 97.38 112 GLY A C 1
ATOM 877 O O . GLY A 1 112 ? -1.622 1.598 -3.372 1.00 97.38 112 GLY A O 1
ATOM 878 N N . MET A 1 113 ? -2.081 0.281 -1.605 1.00 97.44 113 MET A N 1
ATOM 879 C CA . MET A 1 113 ? -1.046 -0.721 -1.900 1.00 97.44 113 MET A CA 1
ATOM 880 C C . MET A 1 113 ? -1.258 -1.357 -3.279 1.00 97.44 113 MET A C 1
ATOM 882 O O . MET A 1 113 ? -0.338 -1.400 -4.092 1.00 97.44 113 MET A O 1
ATOM 886 N N . HIS A 1 114 ? -2.484 -1.778 -3.595 1.00 97.44 114 HIS A N 1
ATOM 887 C CA . HIS A 1 114 ? -2.779 -2.399 -4.885 1.00 97.44 114 HIS A CA 1
ATOM 888 C C . HIS A 1 114 ? -2.531 -1.444 -6.066 1.00 97.44 114 HIS A C 1
ATOM 890 O O . HIS A 1 114 ? -1.851 -1.793 -7.030 1.00 97.44 114 HIS A O 1
ATOM 896 N N . ARG A 1 115 ? -3.016 -0.198 -5.980 1.00 97.00 115 ARG A N 1
ATOM 897 C CA . ARG A 1 115 ? -2.816 0.810 -7.036 1.00 97.00 115 ARG A CA 1
ATOM 898 C C . ARG A 1 115 ? -1.339 1.134 -7.251 1.00 97.00 115 ARG A C 1
ATOM 900 O O . ARG A 1 115 ? -0.919 1.299 -8.393 1.00 97.00 115 ARG A O 1
ATOM 907 N N . THR A 1 116 ? -0.556 1.230 -6.177 1.00 95.69 116 THR A N 1
ATOM 908 C CA . THR A 1 116 ? 0.888 1.502 -6.271 1.00 95.69 116 THR A CA 1
ATOM 909 C C . THR A 1 116 ? 1.651 0.322 -6.864 1.00 95.69 116 THR A C 1
ATOM 911 O O . THR A 1 116 ? 2.513 0.537 -7.715 1.00 95.69 116 THR A O 1
ATOM 914 N N . GLN A 1 117 ? 1.282 -0.915 -6.517 1.00 93.94 117 GLN A N 1
ATOM 915 C CA . GLN A 1 117 ? 1.834 -2.116 -7.146 1.00 93.94 117 GLN A CA 1
ATOM 916 C C . GLN A 1 117 ? 1.605 -2.119 -8.666 1.00 93.94 117 GLN A C 1
ATOM 918 O O . GLN A 1 117 ? 2.555 -2.316 -9.421 1.00 93.94 117 GLN A O 1
ATOM 923 N N . LEU A 1 118 ? 0.388 -1.806 -9.125 1.00 95.12 118 LEU A N 1
ATOM 924 C CA . LEU A 1 118 ? 0.082 -1.725 -10.559 1.00 95.12 118 LEU A CA 1
ATOM 925 C C . LEU A 1 118 ? 0.942 -0.681 -11.294 1.00 95.12 118 LEU A C 1
ATOM 927 O O . LEU A 1 118 ? 1.315 -0.890 -12.449 1.00 95.12 118 LEU A O 1
ATOM 931 N N . GLN A 1 119 ? 1.294 0.436 -10.646 1.00 93.69 119 GLN A N 1
ATOM 932 C CA . GLN A 1 119 ? 2.205 1.420 -11.247 1.00 93.69 119 GLN A CA 1
ATOM 933 C C . GLN A 1 119 ? 3.627 0.873 -11.390 1.00 93.69 119 GLN A C 1
ATOM 935 O O . GLN A 1 119 ? 4.259 1.087 -12.424 1.00 93.69 119 GLN A O 1
ATOM 940 N N . VAL A 1 120 ? 4.123 0.134 -10.394 1.00 89.25 120 VAL A N 1
ATOM 941 C CA . VAL A 1 120 ? 5.442 -0.512 -10.466 1.00 89.25 120 VAL A CA 1
ATOM 942 C C . VAL A 1 120 ? 5.472 -1.560 -11.578 1.00 89.25 120 VAL A C 1
ATOM 944 O O . VAL A 1 120 ? 6.387 -1.548 -12.399 1.00 89.25 120 VAL A O 1
ATOM 947 N N . GLU A 1 121 ? 4.457 -2.421 -11.661 1.00 90.31 121 GLU A N 1
ATOM 948 C CA . GLU A 1 121 ? 4.340 -3.437 -12.716 1.00 90.31 121 GLU A CA 1
ATOM 949 C C . GLU A 1 121 ? 4.306 -2.805 -14.112 1.00 90.31 121 GLU A C 1
ATOM 951 O O . GLU A 1 121 ? 5.012 -3.251 -15.020 1.00 90.31 121 GLU A O 1
ATOM 956 N N . ARG A 1 122 ? 3.556 -1.708 -14.272 1.00 91.00 122 ARG A N 1
ATOM 957 C CA . ARG A 1 122 ? 3.523 -0.937 -15.518 1.00 91.00 122 ARG A CA 1
ATOM 958 C C . ARG A 1 122 ? 4.906 -0.406 -15.897 1.00 91.00 122 ARG A C 1
ATOM 960 O O . ARG A 1 122 ? 5.288 -0.509 -17.061 1.00 91.00 122 ARG A O 1
ATOM 967 N N . LEU A 1 123 ? 5.652 0.160 -14.947 1.00 89.00 123 LEU A N 1
ATOM 968 C CA . LEU A 1 123 ? 6.998 0.684 -15.198 1.00 89.00 123 LEU A CA 1
ATOM 969 C C . LEU A 1 123 ? 7.979 -0.422 -15.600 1.00 89.00 123 LEU A C 1
ATOM 971 O O . LEU A 1 123 ? 8.717 -0.248 -16.567 1.00 89.00 123 LEU A O 1
ATOM 975 N N . ILE A 1 124 ? 7.942 -1.570 -14.917 1.00 86.50 124 ILE A N 1
ATOM 976 C CA . ILE A 1 124 ? 8.757 -2.745 -15.262 1.00 86.50 124 ILE A CA 1
ATOM 977 C C . ILE A 1 124 ? 8.426 -3.230 -16.678 1.00 86.50 124 ILE A C 1
ATOM 979 O O . ILE A 1 124 ? 9.325 -3.519 -17.468 1.00 86.50 124 ILE A O 1
ATOM 983 N N . HIS A 1 125 ? 7.139 -3.292 -17.027 1.00 88.31 125 HIS A N 1
ATOM 984 C CA . HIS A 1 125 ? 6.716 -3.708 -18.359 1.00 88.31 125 HIS A CA 1
ATOM 985 C C . HIS A 1 125 ? 7.206 -2.745 -19.451 1.00 88.31 125 HIS A C 1
ATOM 987 O O . HIS A 1 125 ? 7.708 -3.188 -20.484 1.00 88.31 125 HIS A O 1
ATOM 993 N N . LEU A 1 126 ? 7.109 -1.433 -19.217 1.00 88.75 126 LEU A N 1
ATOM 994 C CA . LEU A 1 126 ? 7.613 -0.420 -20.147 1.00 88.75 126 LEU A CA 1
ATOM 995 C C . LEU A 1 126 ? 9.135 -0.498 -20.322 1.00 88.75 126 LEU A C 1
ATOM 997 O O . LEU A 1 126 ? 9.616 -0.371 -21.448 1.00 88.75 126 LEU A O 1
ATOM 1001 N N . ASP A 1 127 ? 9.885 -0.747 -19.246 1.00 86.12 127 ASP A N 1
ATOM 1002 C CA . ASP A 1 127 ? 11.338 -0.946 -19.309 1.00 86.12 127 ASP A CA 1
ATOM 1003 C C . ASP A 1 127 ? 11.705 -2.151 -20.173 1.00 86.12 127 ASP A C 1
ATOM 1005 O O . ASP A 1 127 ? 12.529 -2.060 -21.084 1.00 86.12 127 ASP A O 1
ATOM 1009 N N . TYR A 1 128 ? 11.016 -3.271 -19.947 1.00 86.56 128 TYR A N 1
ATOM 1010 C CA . TYR A 1 128 ? 11.193 -4.486 -20.730 1.00 86.56 128 TYR A CA 1
ATOM 1011 C C . TYR A 1 128 ? 10.930 -4.250 -22.224 1.00 86.56 128 TYR A C 1
ATOM 1013 O O . TYR A 1 128 ? 11.730 -4.657 -23.072 1.00 86.56 128 TYR A O 1
ATOM 1021 N N . LEU A 1 129 ? 9.833 -3.563 -22.561 1.00 89.31 129 LEU A N 1
ATOM 1022 C CA . LEU A 1 129 ? 9.507 -3.220 -23.945 1.00 89.31 129 LEU A CA 1
ATOM 1023 C C . LEU A 1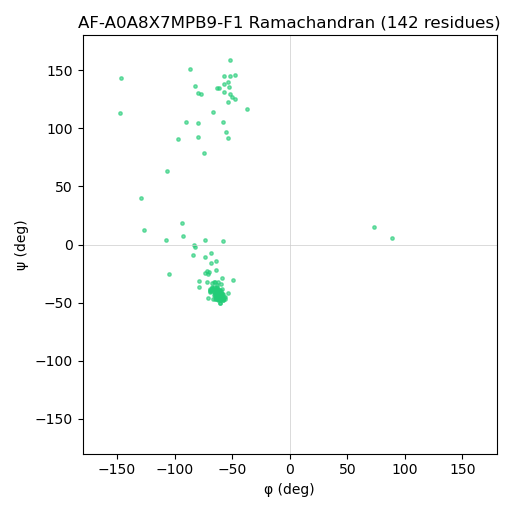 129 ? 10.565 -2.314 -24.576 1.00 89.31 129 LEU A C 1
ATOM 1025 O O . LEU A 1 129 ? 10.967 -2.549 -25.716 1.00 89.31 129 LEU A O 1
ATOM 1029 N N . LYS A 1 130 ? 11.046 -1.312 -23.833 1.00 87.62 130 LYS A N 1
ATOM 1030 C CA . LYS A 1 130 ? 12.091 -0.402 -24.300 1.00 87.62 130 LYS A CA 1
ATOM 1031 C C . LYS A 1 130 ? 13.393 -1.148 -24.587 1.00 87.62 130 LYS A C 1
ATOM 1033 O O . LYS A 1 130 ? 13.942 -0.990 -25.674 1.00 87.62 130 LYS A O 1
ATOM 1038 N N . MET A 1 131 ? 13.846 -2.001 -23.667 1.00 85.50 131 MET A N 1
ATOM 1039 C CA . MET A 1 131 ? 15.042 -2.824 -23.871 1.00 85.50 131 MET A CA 1
ATOM 1040 C C . MET A 1 131 ? 14.910 -3.718 -25.107 1.00 85.50 131 MET A C 1
ATOM 1042 O O . MET A 1 131 ? 15.844 -3.832 -25.900 1.00 85.50 131 MET A O 1
ATOM 1046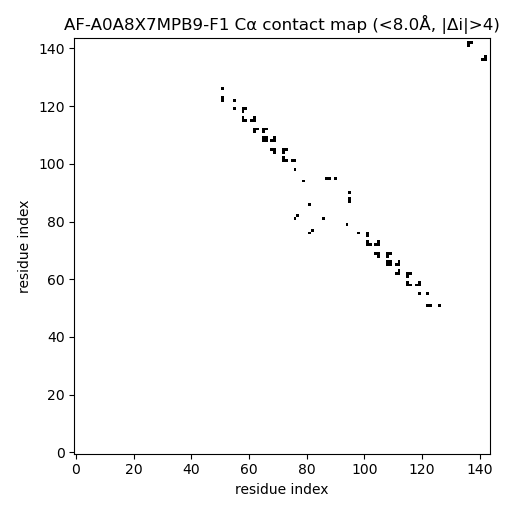 N N . ARG A 1 132 ? 13.737 -4.330 -25.307 1.00 87.75 132 ARG A N 1
ATOM 1047 C CA . ARG A 1 132 ? 13.480 -5.180 -26.474 1.00 87.75 132 ARG A CA 1
ATOM 1048 C C . ARG A 1 132 ? 13.508 -4.388 -27.781 1.00 87.75 132 ARG A C 1
ATOM 1050 O O . ARG A 1 132 ? 14.095 -4.858 -28.752 1.00 87.75 132 ARG A O 1
ATOM 1057 N N . TYR A 1 133 ? 12.900 -3.204 -27.796 1.00 86.50 133 TYR A N 1
ATOM 1058 C CA . TYR A 1 133 ? 12.925 -2.307 -28.948 1.00 86.50 133 TYR A CA 1
ATOM 1059 C C . TYR A 1 133 ? 14.352 -1.857 -29.278 1.00 86.50 133 TYR A C 1
ATOM 1061 O O . TYR A 1 133 ? 14.772 -1.952 -30.426 1.00 86.50 133 TYR A O 1
ATOM 1069 N N . GLU A 1 134 ? 15.130 -1.429 -28.281 1.00 86.38 134 GLU A N 1
ATOM 1070 C CA . GLU A 1 134 ? 16.522 -1.015 -28.483 1.00 86.38 134 GLU A CA 1
ATOM 1071 C C . GLU A 1 134 ? 17.393 -2.170 -28.998 1.00 86.38 134 GLU A C 1
ATOM 1073 O O . GLU A 1 134 ? 18.174 -1.974 -29.929 1.00 86.38 134 GLU A O 1
ATOM 1078 N N . ALA A 1 135 ? 17.210 -3.384 -28.471 1.00 84.88 135 ALA A N 1
ATOM 1079 C CA . ALA A 1 135 ? 17.903 -4.576 -28.957 1.00 84.88 135 ALA A CA 1
ATOM 1080 C C . ALA A 1 135 ? 17.557 -4.896 -30.422 1.00 84.88 135 ALA A C 1
ATOM 1082 O O . ALA A 1 135 ? 18.449 -5.218 -31.206 1.00 84.88 135 ALA A O 1
ATOM 1083 N N . GLN A 1 136 ? 16.281 -4.776 -30.810 1.00 86.12 136 GLN A N 1
ATOM 1084 C CA . GLN A 1 136 ? 15.853 -4.948 -32.201 1.00 86.12 136 GLN A CA 1
ATOM 1085 C C . GLN A 1 136 ? 16.434 -3.863 -33.107 1.00 86.12 136 GLN A C 1
ATOM 1087 O O . GLN A 1 136 ? 16.991 -4.184 -34.152 1.00 86.12 136 GLN A O 1
ATOM 1092 N N . ARG A 1 137 ? 16.366 -2.596 -32.692 1.00 84.56 137 ARG A N 1
ATOM 1093 C CA . ARG A 1 137 ? 16.899 -1.461 -33.452 1.00 84.56 137 ARG A CA 1
ATOM 1094 C C . ARG A 1 137 ? 18.389 -1.635 -33.762 1.00 84.56 137 ARG A C 1
ATOM 1096 O O . ARG A 1 137 ? 18.809 -1.463 -34.901 1.00 84.56 137 ARG A O 1
ATOM 1103 N N . VAL A 1 138 ? 19.176 -2.055 -32.765 1.00 83.75 138 VAL A N 1
ATOM 1104 C CA . VAL A 1 138 ? 20.605 -2.371 -32.940 1.00 83.75 138 VAL A CA 1
ATOM 1105 C C . VAL A 1 138 ? 20.805 -3.569 -33.875 1.00 83.75 138 VAL A C 1
ATOM 1107 O O . VAL A 1 138 ? 21.681 -3.525 -34.735 1.00 83.75 138 VAL A O 1
ATOM 1110 N N . ALA A 1 139 ? 19.993 -4.623 -33.747 1.00 82.50 139 ALA A N 1
ATOM 1111 C CA . ALA A 1 139 ? 20.100 -5.820 -34.583 1.00 82.50 139 ALA A CA 1
ATOM 1112 C C . ALA A 1 139 ? 19.794 -5.560 -36.070 1.00 82.50 139 ALA A C 1
ATOM 1114 O O . ALA A 1 139 ? 20.394 -6.202 -36.929 1.00 82.50 139 ALA A O 1
ATOM 1115 N N . TYR A 1 140 ? 18.895 -4.621 -36.378 1.00 85.94 140 TYR A N 1
ATOM 1116 C CA . TYR A 1 140 ? 18.510 -4.274 -37.752 1.00 85.94 140 TYR A CA 1
ATOM 1117 C C . TYR A 1 140 ? 19.319 -3.119 -38.361 1.00 85.94 140 TYR A C 1
ATOM 1119 O O . TYR A 1 140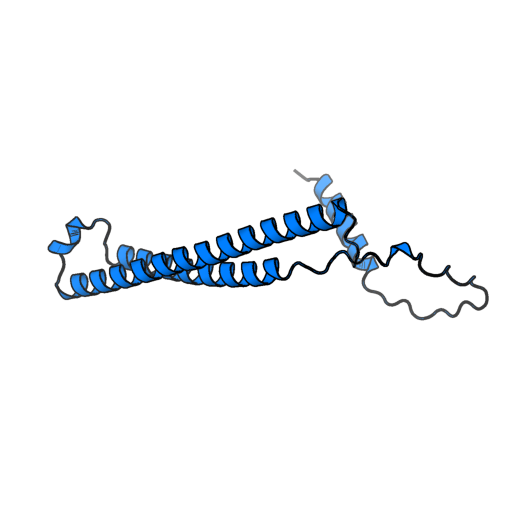 ? 19.027 -2.690 -39.474 1.00 85.94 140 TYR A O 1
ATOM 1127 N N . GLY A 1 141 ? 20.367 -2.645 -37.679 1.00 72.62 141 GLY A N 1
ATOM 1128 C CA . GLY A 1 141 ? 21.283 -1.643 -38.231 1.00 72.62 141 GLY A CA 1
ATOM 1129 C C . GLY A 1 141 ? 20.704 -0.230 -38.320 1.00 72.62 141 GLY A C 1
ATOM 1130 O O . GLY A 1 141 ? 21.289 0.622 -38.984 1.00 72.62 141 GLY A O 1
ATOM 1131 N N . GLU A 1 142 ? 19.595 0.045 -37.631 1.00 64.25 142 GLU A N 1
ATOM 1132 C CA . GLU A 1 142 ? 19.093 1.405 -37.429 1.00 64.25 142 GLU A CA 1
ATOM 1133 C C . GLU A 1 142 ? 19.981 2.103 -36.382 1.00 64.25 142 GLU A C 1
ATOM 1135 O O . GLU A 1 142 ? 19.672 2.168 -35.189 1.00 64.25 142 GLU A O 1
ATOM 1140 N N . VAL A 1 143 ? 21.153 2.568 -36.814 1.00 62.28 143 VAL A N 1
ATOM 1141 C CA . VAL A 1 143 ? 22.013 3.443 -36.006 1.00 62.28 143 VAL A CA 1
ATOM 1142 C C . VAL A 1 143 ? 21.499 4.886 -36.157 1.00 62.28 143 VAL A C 1
ATOM 1144 O O . VAL A 1 143 ? 21.142 5.259 -37.275 1.00 62.28 143 VAL A O 1
ATOM 1147 N N . PRO A 1 144 ? 21.403 5.682 -35.071 1.00 57.91 144 PRO A N 1
ATOM 1148 C CA . PRO A 1 144 ? 21.131 7.119 -35.166 1.00 57.91 144 PRO A CA 1
ATOM 1149 C C . PRO A 1 144 ? 22.192 7.881 -35.968 1.00 57.91 144 PRO A C 1
ATOM 1151 O O . PRO A 1 144 ? 23.370 7.453 -35.955 1.00 57.91 144 PRO A O 1
#

pLDDT: mean 75.66, std 17.48, range [44.0, 98.0]

Nearest PDB structures (foldseek):
  2ysu-assembly1_B  TM=4.718E-01  e=1.134E+00  Escherichia coli
  6qpq-assembly2_C  TM=7.359E-01  e=5.947E+00  Thermochaetoides thermophila DSM 1495
  4dyl-assembly1_A-2  TM=4.747E-01  e=6.723E+00  Homo sapiens

Sequence (144 aa):
MFYPRLLQTLTFLILTALANSAPLPDSVCPSCPSPPPPSALQARAGPGVPRILQEAAMWKQVYSNYYTAWLDLVNEQKRLGFRHVSQLDSLPTADRERFQELLSLTDQAAQGMHRTQLQVERLIHLDYLKMRYEAQRVAYGEVP

Organism: NCBI:txid13291